Protein AF-A0A382JKI9-F1 (afdb_monomer)

pLDDT: mean 93.7, std 6.33, range [59.81, 98.38]

Organism: NCBI:txid408172

Radius of gyration: 18.18 Å; Cα contacts (8 Å, |Δi|>4): 258; chains: 1; bounding box: 52×35×54 Å

Sequence (139 aa):
DADTSLTYFYASEGMVTTVDKMITMPDSEINIDLSSTLLTELQKAASVLGVNDLIMTSDGTKINMQVTDKKNPTSNTFSRIVGEGNGSTFTMNFKIENLKVLDGNYSVAVSSKGISHFKNKDVDLEYFIALEPDSSYNA

InterPro domains:
  IPR015200 Sliding clamp, C-terminal [PF09116] (33-132)
  IPR046938 DNA clamp superfamily [SSF55979] (29-138)

Secondary structure (DSSP, 8-state):
-TT-----PPPPGGGS----SPPPP---SEEEEE-HHHHHHHHHHHHHHT--EEEEEEESSEEEEEEE-TT-TT---EEEEEEE--S-EEEEEEEGGG--PPSS-EEEEEETTTEEEEEESSSS-EEEEEPPTT-EEE-

Mean predicted aligned error: 5.07 Å

Nearest PDB structures (foldseek):
  1b8h-assembly1_B  TM=8.453E-01  e=1.068E-06  Escherichia phage RB69
  3u5z-assembly2_Q  TM=8.456E-01  e=2.489E-06  Tequatrovirus T4
  3p91-assembly1_A  TM=6.864E-01  e=3.310E-03  Entamoeba histolytica
  7o1f-assembly2_F  TM=6.246E-01  e=9.531E-03  Thermochaetoides thermophila DSM 1495
  6j8y-assembly1_A  TM=6.098E-01  e=4.418E-02  Homo sapiens

Foldseek 3Di:
DVPDDDDDDDDDPVVDDDDPDDDDDDDFPDKFKDALVNLVVQLVVCVVQVFWKWKWWDPQFFIKIKTWHPVDPPGDMDMDTGGTGNRKTWIWIATNVQVPDDRAMWTKTHHPVFWIWTQGPPDRDIDIGGTDPPIDIGD

Structure (mmCIF, N/CA/C/O backbone):
data_AF-A0A382JKI9-F1
#
_entry.id   AF-A0A382JKI9-F1
#
loop_
_atom_site.group_PDB
_atom_site.id
_atom_site.type_symbol
_atom_site.label_atom_id
_atom_site.label_alt_id
_atom_site.label_comp_id
_atom_site.label_asym_id
_atom_site.label_entity_id
_atom_site.label_seq_id
_atom_site.pdbx_PDB_ins_code
_atom_site.Cartn_x
_atom_site.Cartn_y
_atom_site.Cartn_z
_atom_site.occupancy
_atom_site.B_iso_or_equiv
_atom_site.auth_seq_id
_atom_site.auth_comp_id
_atom_site.auth_asym_id
_atom_site.auth_atom_id
_atom_site.pdbx_PDB_model_num
ATOM 1 N N . ASP A 1 1 ? 26.450 0.772 -31.038 1.00 59.81 1 ASP A N 1
ATOM 2 C CA . ASP A 1 1 ? 26.911 1.493 -32.242 1.00 59.81 1 ASP A CA 1
ATOM 3 C C . ASP A 1 1 ? 27.866 0.575 -33.006 1.00 59.81 1 ASP A C 1
ATOM 5 O O . ASP A 1 1 ? 28.032 -0.563 -32.582 1.00 59.81 1 ASP A O 1
ATOM 9 N N . ALA A 1 2 ? 28.411 1.012 -34.141 1.00 79.75 2 ALA A N 1
ATOM 10 C CA . ALA A 1 2 ? 29.248 0.174 -35.005 1.00 79.75 2 ALA A CA 1
ATOM 11 C C . ALA A 1 2 ? 30.594 -0.251 -34.374 1.00 79.75 2 ALA A C 1
ATOM 13 O O . ALA A 1 2 ? 31.196 -1.203 -34.860 1.00 79.75 2 ALA A O 1
ATOM 14 N N . ASP A 1 3 ? 31.009 0.390 -33.278 1.00 86.31 3 ASP A N 1
ATOM 15 C CA . ASP A 1 3 ? 32.276 0.171 -32.573 1.00 86.31 3 ASP A CA 1
ATOM 16 C C . ASP A 1 3 ? 32.082 -0.337 -31.128 1.00 86.31 3 ASP A C 1
ATOM 18 O O . ASP A 1 3 ? 33.039 -0.431 -30.359 1.00 86.31 3 ASP A O 1
ATOM 22 N N . THR A 1 4 ? 30.854 -0.712 -30.746 1.00 85.75 4 THR A N 1
ATOM 23 C CA . THR A 1 4 ? 30.536 -1.185 -29.390 1.00 85.75 4 THR A CA 1
ATOM 24 C C . THR A 1 4 ? 30.107 -2.647 -29.382 1.00 85.75 4 THR A C 1
ATOM 26 O O . THR A 1 4 ? 29.104 -3.023 -29.990 1.00 85.75 4 THR A O 1
ATOM 29 N N . SER A 1 5 ? 30.818 -3.463 -28.599 1.00 84.88 5 SER A N 1
ATOM 30 C CA . SER A 1 5 ? 30.442 -4.841 -28.267 1.00 84.88 5 SER A CA 1
ATOM 31 C C . SER A 1 5 ? 30.015 -4.965 -26.802 1.00 84.88 5 SER A C 1
ATOM 33 O O . SER A 1 5 ? 30.699 -4.453 -25.917 1.00 84.88 5 SER A O 1
ATOM 35 N N . LEU A 1 6 ? 28.933 -5.702 -26.542 1.00 87.94 6 LEU A N 1
ATOM 36 C CA . LEU A 1 6 ? 28.450 -6.051 -25.203 1.00 87.94 6 LEU A CA 1
ATOM 37 C C . LEU A 1 6 ? 28.511 -7.570 -25.021 1.00 87.94 6 LEU A C 1
ATOM 39 O O . LEU A 1 6 ? 27.951 -8.309 -25.829 1.00 87.94 6 LEU A O 1
ATOM 43 N N . THR A 1 7 ? 29.121 -8.027 -23.929 1.00 89.06 7 THR A N 1
ATOM 44 C CA . THR A 1 7 ? 29.051 -9.430 -23.504 1.00 89.06 7 THR A CA 1
ATOM 45 C C . THR A 1 7 ? 28.073 -9.544 -22.342 1.00 89.06 7 THR A C 1
ATOM 47 O O . THR A 1 7 ? 28.289 -8.939 -21.293 1.00 89.06 7 THR A O 1
ATOM 50 N N . TYR A 1 8 ? 27.004 -10.318 -22.524 1.00 88.19 8 TYR A N 1
ATOM 51 C CA . TYR A 1 8 ? 26.001 -10.591 -21.495 1.00 88.19 8 TYR A CA 1
ATOM 52 C C . TYR A 1 8 ? 26.089 -12.061 -21.078 1.00 88.19 8 TYR A C 1
ATOM 54 O O . TYR A 1 8 ? 25.920 -12.954 -21.908 1.00 88.19 8 TYR A O 1
ATOM 62 N N . PHE A 1 9 ? 26.392 -12.315 -19.805 1.00 88.94 9 PHE A N 1
ATOM 63 C CA . PHE A 1 9 ? 26.517 -13.667 -19.265 1.00 88.94 9 PHE A CA 1
ATOM 64 C C . PHE A 1 9 ? 25.207 -14.107 -18.615 1.00 88.94 9 PHE A C 1
ATOM 66 O O . PHE A 1 9 ? 24.605 -13.357 -17.849 1.00 88.94 9 PHE A O 1
ATOM 73 N N . TYR A 1 10 ? 24.795 -15.344 -18.883 1.00 86.75 10 TYR A N 1
ATOM 74 C CA . TYR A 1 10 ? 23.666 -15.957 -18.192 1.00 86.75 10 TYR A CA 1
ATOM 75 C C . TYR A 1 10 ? 24.052 -16.303 -16.750 1.00 86.75 10 TYR A C 1
ATOM 77 O O . TYR A 1 10 ? 25.113 -16.881 -16.505 1.00 86.75 10 TYR A O 1
ATOM 85 N N . ALA A 1 11 ? 23.178 -15.969 -15.802 1.00 86.69 11 ALA A N 1
ATOM 86 C CA . ALA A 1 11 ? 23.264 -16.490 -14.444 1.00 86.69 11 ALA A CA 1
ATOM 87 C C . ALA A 1 11 ? 22.854 -17.972 -14.435 1.00 86.69 11 ALA A C 1
ATOM 89 O O . ALA A 1 11 ? 21.980 -18.383 -15.198 1.00 86.69 11 ALA A O 1
ATOM 90 N N . SER A 1 12 ? 23.472 -18.780 -13.572 1.00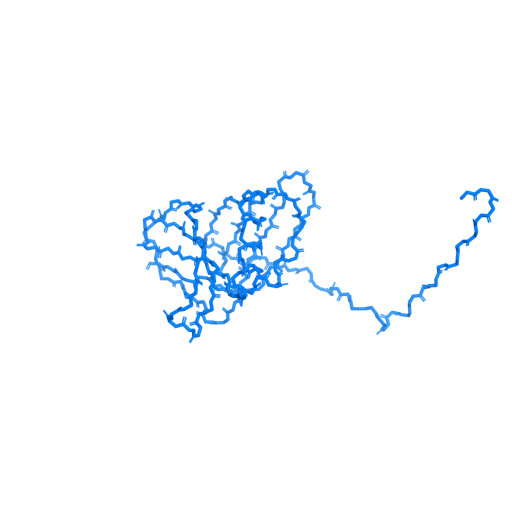 86.19 12 SER A N 1
ATOM 91 C CA . SER A 1 12 ? 23.001 -20.146 -13.334 1.00 86.19 12 SER A CA 1
ATOM 92 C C . SER A 1 12 ? 21.630 -20.125 -12.648 1.00 86.19 12 SER A C 1
ATOM 94 O O . SER A 1 12 ? 21.330 -19.205 -11.890 1.00 86.19 12 SER A O 1
ATOM 96 N N . GLU A 1 13 ? 20.802 -21.147 -12.885 1.00 79.44 13 GLU A N 1
ATOM 97 C CA . GLU A 1 13 ? 19.416 -21.199 -12.382 1.00 79.44 13 GLU A CA 1
ATOM 98 C C . GLU A 1 13 ? 19.321 -21.008 -10.858 1.00 79.44 13 GLU A C 1
ATOM 100 O O . GLU A 1 13 ? 18.441 -20.306 -10.378 1.00 79.44 13 GLU A O 1
ATOM 105 N N . GLY A 1 14 ? 20.283 -21.535 -10.092 1.00 81.31 14 GLY A N 1
ATOM 106 C CA . GLY A 1 14 ? 20.325 -21.377 -8.631 1.00 81.31 14 GLY A CA 1
ATOM 107 C C . GLY A 1 14 ? 20.697 -19.975 -8.127 1.00 81.31 14 GLY A C 1
ATOM 108 O O . GLY A 1 14 ? 20.645 -19.737 -6.924 1.00 81.31 14 GLY A O 1
ATOM 109 N N . MET A 1 15 ? 21.092 -19.056 -9.011 1.00 83.94 15 MET A N 1
ATOM 110 C CA . MET A 1 15 ? 21.436 -17.670 -8.665 1.00 83.94 15 MET A CA 1
ATOM 111 C C . MET A 1 15 ? 20.255 -16.706 -8.836 1.00 83.94 15 MET A C 1
ATOM 113 O O . MET A 1 15 ? 20.373 -15.536 -8.473 1.00 83.94 15 MET A O 1
ATOM 117 N N . VAL A 1 16 ? 19.133 -17.174 -9.395 1.00 80.12 16 VAL A N 1
ATOM 118 C CA . VAL A 1 16 ? 17.948 -16.357 -9.673 1.00 80.12 16 VAL A CA 1
ATOM 119 C C . VAL A 1 16 ? 16.752 -16.939 -8.933 1.00 80.12 16 VAL A C 1
ATOM 121 O O . VAL A 1 16 ? 16.348 -18.074 -9.167 1.00 80.12 16 VAL A O 1
ATOM 124 N N . THR A 1 17 ? 16.145 -16.146 -8.055 1.00 81.38 17 THR A N 1
ATOM 125 C CA . THR A 1 17 ? 14.871 -16.518 -7.436 1.00 81.38 17 THR A CA 1
ATOM 126 C C . THR A 1 17 ? 13.748 -16.327 -8.448 1.00 81.38 17 THR A C 1
ATOM 128 O O . THR A 1 17 ? 13.588 -15.237 -8.999 1.00 81.38 17 THR A O 1
ATOM 131 N N . THR A 1 18 ? 12.954 -17.369 -8.670 1.00 78.75 18 THR A N 1
ATOM 132 C CA . THR A 1 18 ? 11.767 -17.324 -9.530 1.00 78.75 18 THR A CA 1
ATOM 133 C C . THR A 1 18 ? 10.512 -17.616 -8.714 1.00 78.75 18 THR A C 1
ATOM 135 O O . THR A 1 18 ? 10.576 -18.123 -7.594 1.00 78.75 18 THR A O 1
ATOM 138 N N . VAL A 1 19 ? 9.358 -17.208 -9.238 1.00 78.06 19 VAL A N 1
ATOM 139 C CA . VAL A 1 19 ? 8.065 -17.459 -8.598 1.00 78.06 19 VAL A CA 1
ATOM 140 C C . VAL A 1 19 ? 7.529 -18.789 -9.118 1.00 78.06 19 VAL A C 1
ATOM 142 O O . VAL A 1 19 ? 7.122 -18.880 -10.271 1.00 78.06 19 VAL A O 1
ATOM 145 N N . ASP A 1 20 ? 7.497 -19.809 -8.260 1.00 75.19 20 ASP A N 1
ATOM 146 C CA . ASP A 1 20 ? 7.065 -21.160 -8.655 1.00 75.19 20 ASP A CA 1
ATOM 147 C C . ASP A 1 20 ? 5.539 -21.312 -8.761 1.00 75.19 20 ASP A C 1
ATOM 149 O O . ASP A 1 20 ? 5.033 -22.242 -9.391 1.00 75.19 20 ASP A O 1
ATOM 153 N N . LYS A 1 21 ? 4.778 -20.432 -8.098 1.00 80.81 21 LYS A N 1
ATOM 154 C CA . LYS A 1 21 ? 3.313 -20.503 -8.022 1.00 80.81 21 LYS A CA 1
ATOM 155 C C . LYS A 1 21 ? 2.696 -19.135 -8.243 1.00 80.81 21 LYS A C 1
ATOM 157 O O . LYS A 1 21 ? 3.015 -18.190 -7.524 1.00 80.81 21 LYS A O 1
ATOM 162 N N . MET A 1 22 ? 1.760 -19.057 -9.187 1.00 82.00 22 MET A N 1
ATOM 163 C CA . MET A 1 22 ? 0.928 -17.868 -9.329 1.00 82.00 22 MET A CA 1
ATOM 164 C C . MET A 1 22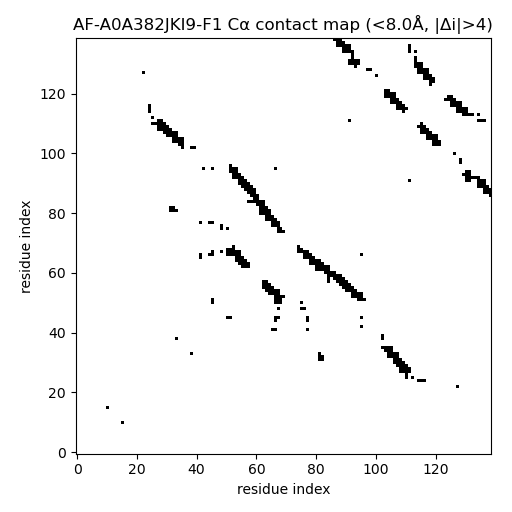 ? 0.096 -17.652 -8.065 1.00 82.00 22 MET A C 1
ATOM 166 O O . MET A 1 22 ? -0.505 -18.583 -7.521 1.00 82.00 22 MET A O 1
ATOM 170 N N . ILE A 1 23 ? 0.076 -16.406 -7.604 1.00 86.88 23 ILE A N 1
ATOM 171 C CA . ILE A 1 23 ? -0.715 -15.991 -6.453 1.00 86.88 23 ILE A CA 1
ATOM 172 C C . ILE A 1 23 ? -2.183 -15.978 -6.877 1.00 86.88 23 ILE A C 1
ATOM 174 O O . ILE A 1 23 ? -2.550 -15.353 -7.867 1.00 86.88 23 ILE A O 1
ATOM 178 N N . THR A 1 24 ? -3.026 -16.678 -6.123 1.00 87.56 24 THR A N 1
ATOM 179 C CA . THR A 1 24 ? -4.481 -16.577 -6.267 1.00 87.56 24 THR A CA 1
ATOM 180 C C . THR A 1 24 ? -4.990 -15.606 -5.216 1.00 87.56 24 THR A C 1
ATOM 182 O O . THR A 1 24 ? -4.794 -15.839 -4.022 1.00 87.56 24 THR A O 1
ATOM 185 N N . MET A 1 25 ? -5.612 -14.515 -5.657 1.00 90.94 25 MET A N 1
ATOM 186 C CA . MET A 1 25 ? -6.177 -13.523 -4.750 1.00 90.94 25 MET A CA 1
ATOM 187 C C . MET A 1 25 ? -7.381 -14.130 -4.004 1.00 90.94 25 MET A C 1
ATOM 189 O O . MET A 1 25 ? -8.281 -14.656 -4.662 1.00 90.94 25 MET A O 1
ATOM 193 N N . PRO A 1 26 ? -7.414 -14.092 -2.661 1.00 93.31 26 PRO A N 1
ATOM 194 C CA . PRO A 1 26 ? -8.609 -14.433 -1.896 1.00 93.31 26 PRO A CA 1
ATOM 195 C C . PRO A 1 26 ? -9.699 -13.363 -2.066 1.00 93.31 26 PRO A C 1
ATOM 197 O O . PRO A 1 26 ? -9.465 -12.299 -2.648 1.00 93.31 26 PRO A O 1
ATOM 200 N N . ASP A 1 27 ? -10.883 -13.623 -1.508 1.00 94.00 27 ASP A N 1
ATOM 201 C CA . ASP A 1 27 ? -11.952 -12.626 -1.454 1.00 94.00 27 ASP A CA 1
ATOM 202 C C . ASP A 1 27 ? -11.431 -11.317 -0.847 1.00 94.00 27 ASP A C 1
ATOM 204 O O . ASP A 1 27 ? -10.699 -11.308 0.149 1.00 94.00 27 ASP A O 1
ATOM 208 N N . SER A 1 28 ? -11.767 -10.214 -1.509 1.00 95.25 28 SER A N 1
ATOM 209 C CA . SER A 1 28 ? -11.297 -8.876 -1.161 1.00 95.25 28 SER A CA 1
ATOM 210 C C . SER A 1 28 ? -12.466 -8.032 -0.681 1.00 95.25 28 SER A C 1
ATOM 212 O O . SER A 1 28 ? -13.488 -7.931 -1.359 1.00 95.25 28 SER A O 1
ATOM 214 N N . GLU A 1 29 ? -12.309 -7.411 0.481 1.00 94.94 29 GLU A N 1
ATOM 215 C CA . GLU A 1 29 ? -13.355 -6.619 1.124 1.00 94.94 29 GLU A CA 1
ATOM 216 C C . GLU A 1 29 ? -13.259 -5.127 0.784 1.00 94.94 29 GLU A C 1
ATOM 218 O O . GLU A 1 29 ? -14.225 -4.383 0.959 1.00 94.94 29 GLU A O 1
ATOM 223 N N . ILE A 1 30 ? -12.101 -4.679 0.293 1.00 96.06 30 ILE A N 1
ATOM 224 C CA . ILE A 1 30 ? -11.830 -3.278 -0.033 1.00 96.06 30 ILE A CA 1
ATOM 225 C C . ILE A 1 30 ? -11.421 -3.194 -1.499 1.00 96.06 30 ILE A C 1
ATOM 227 O O . ILE A 1 30 ? -10.501 -3.888 -1.925 1.00 96.06 30 ILE A O 1
ATOM 231 N N . ASN A 1 31 ? -12.086 -2.321 -2.255 1.00 96.75 31 ASN A N 1
ATOM 232 C CA . ASN A 1 31 ? -11.772 -2.046 -3.653 1.00 96.75 31 ASN A CA 1
ATOM 233 C C . ASN A 1 31 ? -11.739 -0.533 -3.863 1.00 96.75 31 ASN A C 1
ATOM 235 O O . ASN A 1 31 ? -12.753 0.137 -3.662 1.00 96.75 31 ASN A O 1
ATOM 239 N N . ILE A 1 32 ? -10.579 0.002 -4.237 1.00 97.06 32 ILE A N 1
ATOM 240 C CA . ILE A 1 32 ? -10.371 1.437 -4.455 1.00 97.06 32 ILE A CA 1
ATOM 241 C C . ILE A 1 32 ? -9.522 1.678 -5.698 1.00 97.06 32 ILE A C 1
ATOM 243 O O . ILE A 1 32 ? -8.795 0.798 -6.155 1.00 97.06 32 ILE A O 1
ATOM 247 N N . ASP A 1 33 ? -9.568 2.902 -6.208 1.00 97.81 33 ASP A N 1
ATOM 248 C CA . ASP A 1 33 ? -8.701 3.343 -7.290 1.00 97.81 33 ASP A CA 1
ATOM 249 C C . ASP A 1 33 ? -7.651 4.320 -6.767 1.00 97.81 33 ASP A C 1
ATOM 251 O O . ASP A 1 33 ? -7.978 5.333 -6.148 1.00 97.81 33 ASP A O 1
ATOM 255 N N . LEU A 1 34 ? -6.381 4.035 -7.048 1.00 97.38 34 LEU A N 1
ATOM 256 C CA . LEU A 1 34 ? -5.258 4.889 -6.679 1.00 97.38 34 LEU A CA 1
ATOM 257 C C . LEU A 1 34 ? -4.662 5.534 -7.927 1.00 97.38 34 LEU A C 1
ATOM 259 O O . LEU A 1 34 ? -4.366 4.860 -8.915 1.00 97.38 34 LEU A O 1
ATOM 263 N N . SER A 1 35 ? -4.473 6.851 -7.878 1.00 96.75 35 SER A N 1
ATOM 264 C CA . SER A 1 35 ? -3.824 7.584 -8.962 1.00 96.75 35 SER A CA 1
ATOM 265 C C . SER A 1 35 ? -2.306 7.558 -8.825 1.00 96.75 35 SER A C 1
ATOM 267 O O . SER A 1 35 ? -1.770 7.525 -7.713 1.00 96.75 35 SER A O 1
ATOM 269 N N . SER A 1 36 ? -1.610 7.675 -9.957 1.00 95.50 36 SER A N 1
ATOM 270 C CA . SER A 1 36 ? -0.148 7.800 -9.962 1.00 95.50 36 SER A CA 1
ATOM 271 C C . SER A 1 36 ? 0.312 8.968 -9.092 1.00 95.50 36 SER A C 1
ATOM 273 O O . SER A 1 36 ? 1.242 8.826 -8.307 1.00 95.50 36 SER A O 1
ATOM 275 N N . THR A 1 37 ? -0.371 10.114 -9.180 1.00 96.31 37 THR A N 1
ATOM 276 C CA . THR A 1 37 ? -0.044 11.310 -8.393 1.00 96.31 37 THR A CA 1
ATOM 277 C C . THR A 1 37 ? -0.098 11.035 -6.894 1.00 96.31 37 THR A C 1
ATOM 279 O O . THR A 1 37 ? 0.832 11.401 -6.182 1.00 96.31 37 THR A O 1
ATOM 282 N N . LEU A 1 38 ? -1.148 10.361 -6.418 1.00 96.06 38 LEU A N 1
ATOM 283 C CA . LEU A 1 38 ? -1.297 10.023 -5.005 1.00 96.06 38 LEU A CA 1
ATOM 284 C C . LEU A 1 38 ? -0.184 9.079 -4.527 1.00 96.06 38 LEU A C 1
ATOM 286 O O . LEU A 1 38 ? 0.399 9.311 -3.470 1.00 96.06 38 LEU A O 1
ATOM 290 N N . LEU A 1 39 ? 0.128 8.035 -5.300 1.00 95.75 39 LEU A N 1
ATOM 291 C CA . LEU A 1 39 ? 1.192 7.083 -4.958 1.00 95.75 39 LEU A CA 1
ATOM 292 C C . LEU A 1 39 ? 2.556 7.782 -4.874 1.00 95.75 39 LEU A C 1
ATOM 294 O O . LEU A 1 39 ? 3.286 7.602 -3.897 1.00 95.75 39 LEU A O 1
ATOM 298 N N . THR A 1 40 ? 2.858 8.655 -5.839 1.00 95.38 40 THR A N 1
ATOM 299 C CA . THR A 1 40 ? 4.073 9.476 -5.830 1.00 95.38 40 THR A CA 1
ATOM 300 C C . THR A 1 40 ? 4.106 10.442 -4.640 1.00 95.38 40 THR A C 1
ATOM 302 O O . THR A 1 40 ? 5.158 10.621 -4.027 1.00 95.38 40 THR A O 1
ATOM 305 N N . GLU A 1 41 ? 2.984 11.082 -4.295 1.00 96.38 41 GLU A N 1
ATOM 306 C CA . GLU A 1 41 ? 2.881 11.959 -3.120 1.00 96.38 41 GLU A CA 1
ATOM 307 C C . GLU A 1 41 ? 3.168 11.194 -1.822 1.00 96.38 41 GLU A C 1
ATOM 309 O O . GLU A 1 41 ? 3.960 11.668 -1.010 1.00 96.38 41 GLU A O 1
ATOM 314 N N . LEU A 1 42 ? 2.594 9.998 -1.651 1.00 96.62 42 LEU A N 1
ATOM 315 C CA . LEU A 1 42 ? 2.817 9.144 -0.479 1.00 96.62 42 LEU A CA 1
ATOM 316 C C . LEU A 1 42 ? 4.286 8.717 -0.359 1.00 96.62 42 LEU A C 1
ATOM 318 O O . LEU A 1 42 ? 4.875 8.860 0.711 1.00 96.62 42 LEU A O 1
ATOM 322 N N . GLN A 1 43 ? 4.904 8.252 -1.451 1.00 95.31 43 GLN A N 1
ATOM 323 C CA . GLN A 1 43 ? 6.321 7.866 -1.469 1.00 95.31 43 GLN A CA 1
ATOM 324 C C . GLN A 1 43 ? 7.244 9.053 -1.151 1.00 95.31 43 GLN A C 1
ATOM 326 O O . GLN A 1 43 ? 8.166 8.931 -0.340 1.00 95.31 43 GLN A O 1
ATOM 331 N N . LYS A 1 44 ? 6.981 10.226 -1.743 1.00 96.19 44 LYS A N 1
ATOM 332 C CA . LYS A 1 44 ? 7.741 11.453 -1.461 1.00 96.19 44 LYS A CA 1
ATOM 333 C C . LYS A 1 44 ? 7.572 11.892 -0.012 1.00 96.19 44 LYS A C 1
ATOM 335 O O . LYS A 1 44 ? 8.567 12.193 0.642 1.00 96.19 44 LYS A O 1
ATOM 340 N N . ALA A 1 45 ? 6.343 11.910 0.499 1.00 97.56 45 ALA A N 1
ATOM 341 C CA . ALA A 1 45 ? 6.064 12.288 1.878 1.00 97.56 45 ALA A CA 1
ATOM 342 C C . ALA A 1 45 ? 6.756 11.343 2.866 1.00 97.56 45 ALA A C 1
ATOM 344 O O . ALA A 1 45 ? 7.413 11.818 3.787 1.00 97.56 45 ALA A O 1
ATOM 345 N N . ALA A 1 46 ? 6.697 10.028 2.636 1.00 97.06 46 ALA A N 1
ATOM 346 C CA . ALA A 1 46 ? 7.402 9.047 3.457 1.00 97.06 46 ALA A CA 1
ATOM 347 C C . ALA A 1 46 ? 8.914 9.323 3.503 1.00 97.06 46 ALA A C 1
ATOM 349 O O . ALA A 1 46 ? 9.501 9.391 4.583 1.00 97.06 46 ALA A O 1
ATOM 350 N N . SER A 1 47 ? 9.526 9.581 2.341 1.00 96.50 47 SER A N 1
ATOM 351 C CA . SER A 1 47 ? 10.952 9.912 2.248 1.00 96.50 47 SER A CA 1
ATOM 352 C C . SER A 1 47 ? 11.312 11.222 2.951 1.00 96.50 47 SER A C 1
ATOM 354 O O . SER A 1 47 ? 12.352 11.284 3.600 1.00 96.50 47 SER A O 1
ATOM 356 N N . VAL A 1 48 ? 10.493 12.269 2.815 1.00 97.94 48 VAL A N 1
ATOM 357 C CA . VAL A 1 48 ? 10.748 13.586 3.426 1.00 97.94 48 VAL A CA 1
ATOM 358 C C . VAL A 1 48 ? 10.575 13.536 4.942 1.00 97.94 48 VAL A C 1
ATOM 360 O O . VAL A 1 48 ? 11.355 14.142 5.672 1.00 97.94 48 VAL A O 1
ATOM 363 N N . LEU A 1 49 ? 9.561 12.814 5.419 1.00 97.38 49 LEU A N 1
ATOM 364 C CA . LEU A 1 49 ? 9.264 12.680 6.843 1.00 97.38 49 LEU A CA 1
ATOM 365 C C . LEU A 1 49 ? 10.152 11.641 7.542 1.00 97.38 49 LEU 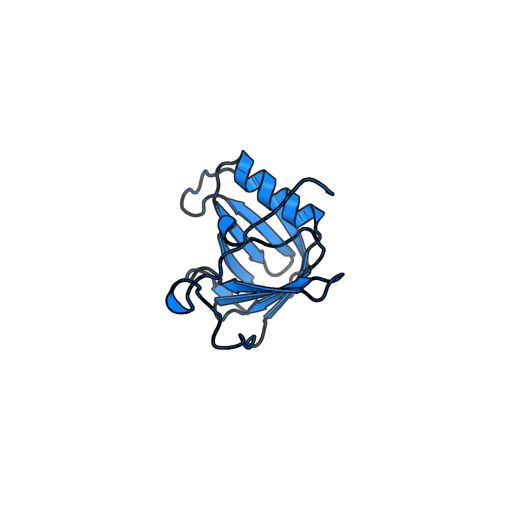A C 1
ATOM 367 O O . LEU A 1 49 ? 10.186 11.616 8.770 1.00 97.38 49 LEU A O 1
ATOM 371 N N . GLY A 1 50 ? 10.864 10.800 6.784 1.00 96.31 50 GLY A N 1
ATOM 372 C CA . GLY A 1 50 ? 11.697 9.727 7.327 1.00 96.31 50 GLY A CA 1
ATOM 373 C C . GLY A 1 50 ? 10.878 8.607 7.970 1.00 96.31 50 GLY A C 1
ATOM 374 O O . GLY A 1 50 ? 11.309 8.029 8.965 1.00 96.31 50 GLY A O 1
ATOM 375 N N . VAL A 1 51 ? 9.691 8.325 7.429 1.00 97.50 51 VAL A N 1
ATOM 376 C CA . VAL A 1 51 ? 8.742 7.337 7.962 1.00 97.50 51 VAL A CA 1
ATOM 377 C C . VAL A 1 51 ? 8.520 6.190 6.978 1.00 97.50 51 VAL A C 1
ATOM 379 O O . VAL A 1 51 ? 8.733 6.349 5.777 1.00 97.50 51 VAL A O 1
ATOM 382 N N . ASN A 1 52 ? 8.109 5.021 7.474 1.00 96.06 52 ASN A N 1
ATOM 383 C CA . ASN A 1 52 ? 8.117 3.779 6.692 1.00 96.06 52 ASN A CA 1
ATOM 384 C C . ASN A 1 52 ? 6.797 2.992 6.681 1.00 96.06 52 ASN A C 1
ATOM 386 O O . ASN A 1 52 ? 6.657 2.074 5.865 1.00 96.06 52 ASN A O 1
ATOM 390 N N . ASP A 1 53 ? 5.836 3.316 7.543 1.00 97.94 53 ASP A N 1
ATOM 391 C CA . ASP A 1 53 ? 4.543 2.644 7.545 1.00 97.94 53 ASP A CA 1
ATOM 392 C C . ASP A 1 53 ? 3.577 3.390 6.624 1.00 97.94 53 ASP A C 1
ATOM 394 O O . ASP A 1 53 ? 3.401 4.604 6.734 1.00 97.94 53 ASP A O 1
ATOM 398 N N . LEU A 1 54 ? 2.949 2.648 5.713 1.00 98.00 54 LEU A N 1
ATOM 399 C CA . LEU A 1 54 ? 1.821 3.108 4.913 1.00 98.00 54 LEU A CA 1
ATOM 400 C C . LEU A 1 54 ? 0.571 2.413 5.444 1.00 98.00 54 LEU A C 1
ATOM 402 O O . LEU A 1 54 ? 0.503 1.189 5.473 1.00 98.00 54 LEU A O 1
ATOM 406 N N . ILE A 1 55 ? -0.414 3.185 5.872 1.00 97.94 55 ILE A N 1
ATOM 407 C CA . ILE A 1 55 ? -1.595 2.686 6.565 1.00 97.94 55 ILE A CA 1
ATOM 408 C C . ILE A 1 55 ? -2.825 3.102 5.774 1.00 97.94 55 ILE A C 1
ATOM 410 O O . ILE A 1 55 ? -3.026 4.289 5.520 1.00 97.94 55 ILE A O 1
ATOM 414 N N . MET A 1 56 ? -3.655 2.132 5.402 1.00 98.06 56 MET A N 1
ATOM 415 C CA . MET A 1 56 ? -4.984 2.381 4.859 1.00 98.06 56 MET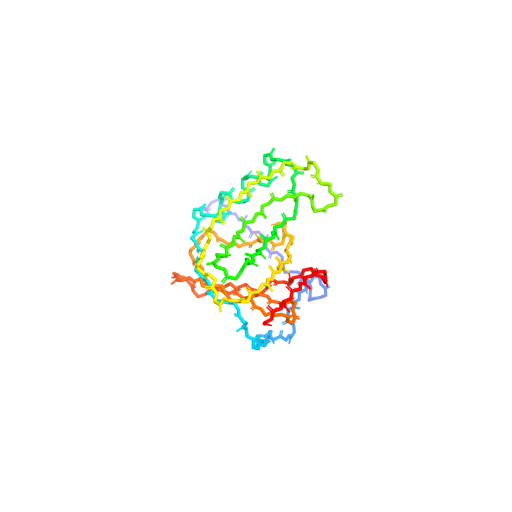 A CA 1
ATOM 416 C C . MET A 1 56 ? -6.021 2.164 5.959 1.00 98.06 56 MET A C 1
ATOM 418 O O . MET A 1 56 ? -6.130 1.063 6.494 1.00 98.06 56 MET A O 1
ATOM 422 N N . THR A 1 57 ? -6.783 3.196 6.302 1.0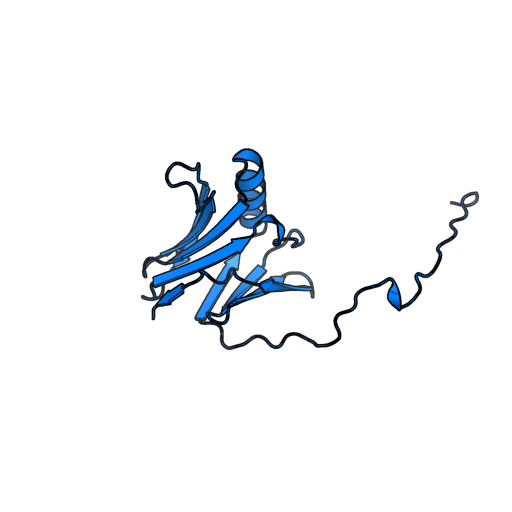0 97.94 57 THR A N 1
ATOM 423 C CA . THR A 1 57 ? -7.793 3.130 7.365 1.00 97.94 57 THR A CA 1
ATOM 424 C C . THR A 1 57 ? -9.179 3.469 6.852 1.00 97.94 57 THR A C 1
ATOM 426 O O . THR A 1 57 ? -9.319 4.232 5.899 1.00 97.94 57 THR A O 1
ATOM 429 N N . SER A 1 58 ? -10.203 2.935 7.512 1.00 98.06 58 SER A N 1
ATOM 430 C CA . SER A 1 58 ? -11.592 3.370 7.354 1.00 98.06 58 SER A CA 1
ATOM 431 C C . SER A 1 58 ? -12.236 3.598 8.711 1.00 98.06 58 SER A C 1
ATOM 433 O O . SER A 1 58 ? -12.127 2.752 9.600 1.00 98.06 58 SER A O 1
ATOM 435 N N . ASP A 1 59 ? -12.945 4.717 8.842 1.00 96.62 59 ASP A N 1
ATOM 436 C CA . ASP A 1 59 ? -13.818 5.021 9.984 1.00 96.62 59 ASP A CA 1
ATOM 437 C C . ASP A 1 59 ? -15.282 4.594 9.750 1.00 96.62 59 ASP A C 1
ATOM 439 O O . ASP A 1 59 ? -16.168 4.935 10.530 1.00 96.62 59 ASP A O 1
ATOM 443 N N . GLY A 1 60 ? -15.539 3.855 8.667 1.00 95.81 60 GLY A N 1
ATOM 444 C CA . GLY A 1 60 ? -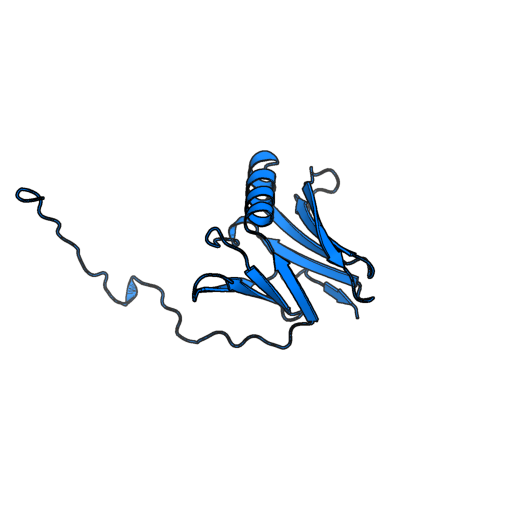16.871 3.466 8.205 1.00 95.81 60 GLY A CA 1
ATOM 445 C C . GLY A 1 60 ? -17.469 4.441 7.192 1.00 95.81 60 GLY A C 1
ATOM 446 O O . GLY A 1 60 ? -18.322 4.043 6.402 1.00 95.81 60 GLY A O 1
ATOM 447 N N . THR A 1 61 ? -16.992 5.687 7.145 1.00 96.38 61 THR A N 1
ATOM 448 C CA . THR A 1 61 ? -17.488 6.724 6.227 1.00 96.38 61 THR A CA 1
ATOM 449 C C . THR A 1 61 ? -16.488 7.101 5.151 1.00 96.38 61 THR A C 1
ATOM 451 O O . THR A 1 61 ? -16.892 7.386 4.030 1.00 96.38 61 THR A O 1
ATOM 454 N N . LYS A 1 62 ? -15.188 7.082 5.453 1.00 97.75 62 LYS A N 1
ATOM 455 C CA . LYS A 1 62 ? -14.125 7.438 4.511 1.00 97.75 62 LYS A CA 1
ATOM 456 C C . LYS A 1 62 ? -12.952 6.494 4.637 1.00 97.75 62 LYS A C 1
ATOM 458 O O . LYS A 1 62 ? -12.586 6.099 5.740 1.00 97.75 62 LYS A O 1
ATOM 463 N N . ILE A 1 63 ? -12.319 6.224 3.503 1.00 98.19 63 ILE A N 1
ATOM 464 C CA . ILE A 1 63 ? -11.066 5.483 3.428 1.00 98.19 63 ILE A CA 1
ATOM 465 C C . ILE A 1 63 ? -9.926 6.488 3.274 1.00 98.19 63 ILE A C 1
ATOM 467 O O . ILE A 1 63 ? -9.947 7.337 2.380 1.00 98.19 63 ILE A O 1
ATOM 471 N N . ASN A 1 64 ? -8.917 6.384 4.132 1.00 98.00 64 ASN A N 1
ATOM 472 C CA . ASN A 1 64 ? -7.717 7.212 4.115 1.00 98.00 64 ASN A CA 1
ATOM 473 C C . ASN A 1 64 ? -6.476 6.363 3.853 1.00 98.00 64 ASN A C 1
ATOM 475 O O . ASN A 1 64 ? -6.403 5.222 4.295 1.00 98.00 64 ASN A O 1
ATOM 479 N N . MET A 1 65 ? -5.475 6.951 3.201 1.00 97.75 65 MET A N 1
ATOM 480 C CA . MET A 1 65 ? -4.106 6.444 3.197 1.00 97.75 65 MET A CA 1
ATOM 481 C C . MET A 1 65 ? -3.180 7.448 3.870 1.00 97.75 65 MET A C 1
ATOM 483 O O . MET A 1 65 ? -3.176 8.627 3.515 1.00 97.75 65 MET A O 1
ATOM 487 N N . GLN A 1 66 ? -2.387 6.966 4.821 1.00 98.00 66 GLN A N 1
ATOM 488 C CA . GLN A 1 66 ? -1.471 7.760 5.627 1.00 98.00 66 GLN A CA 1
ATOM 489 C C . GLN A 1 66 ? -0.076 7.140 5.636 1.00 98.00 66 GLN A C 1
ATOM 491 O O . GLN A 1 66 ? 0.056 5.927 5.753 1.00 98.00 66 GLN A O 1
ATOM 496 N N . VAL A 1 67 ? 0.961 7.975 5.582 1.00 98.31 67 VAL A N 1
ATOM 497 C CA . VAL A 1 67 ? 2.339 7.568 5.897 1.00 98.31 67 VAL A CA 1
ATOM 498 C C . VAL A 1 67 ? 2.746 8.088 7.273 1.00 98.31 67 VAL A C 1
ATOM 500 O O . VAL A 1 67 ? 2.484 9.252 7.590 1.00 98.31 67 VAL A O 1
ATOM 503 N N . THR A 1 68 ? 3.342 7.227 8.101 1.00 98.25 68 THR A N 1
ATOM 504 C CA . THR A 1 68 ? 3.766 7.542 9.478 1.00 98.25 68 THR A CA 1
ATOM 505 C C . THR A 1 68 ? 4.752 6.501 10.037 1.00 98.25 68 THR A C 1
ATOM 507 O O . THR A 1 68 ? 5.128 5.560 9.343 1.00 98.25 68 THR A O 1
ATOM 510 N N . ASP A 1 69 ? 5.201 6.690 11.280 1.00 97.06 69 ASP A N 1
ATOM 511 C CA . ASP A 1 69 ? 5.841 5.649 12.093 1.00 97.06 69 ASP A CA 1
ATOM 512 C C . ASP A 1 69 ? 4.830 5.212 13.153 1.00 97.06 69 ASP A C 1
ATOM 514 O O . ASP A 1 69 ? 4.594 5.926 14.131 1.00 97.06 69 ASP A O 1
ATOM 518 N N . LYS A 1 70 ? 4.224 4.036 12.963 1.00 94.38 70 LYS A N 1
ATOM 519 C CA . LYS A 1 70 ? 3.132 3.561 13.827 1.00 94.38 70 LYS A CA 1
ATOM 520 C C . LYS A 1 70 ? 3.589 3.218 15.246 1.00 94.38 70 LYS A C 1
ATOM 522 O O . LYS A 1 70 ? 2.756 3.044 16.131 1.00 94.38 70 LYS A O 1
ATOM 527 N N . LYS A 1 71 ? 4.903 3.107 15.481 1.00 94.25 71 LYS A N 1
ATOM 528 C CA . LYS A 1 71 ? 5.475 2.868 16.814 1.00 94.25 71 LYS A CA 1
ATOM 529 C C . LYS A 1 71 ? 5.670 4.162 17.599 1.00 94.25 71 LYS A C 1
ATOM 531 O O . LYS A 1 71 ? 5.857 4.099 18.814 1.00 94.25 71 LYS A O 1
ATOM 536 N N . ASN A 1 72 ? 5.622 5.317 16.934 1.00 94.69 72 ASN A N 1
ATOM 537 C CA . ASN A 1 72 ? 5.806 6.619 17.554 1.00 94.69 72 ASN A CA 1
ATOM 538 C C . ASN A 1 72 ? 4.509 7.454 17.484 1.00 94.69 72 ASN A C 1
ATOM 540 O O . ASN A 1 72 ? 4.194 8.018 16.437 1.00 94.69 72 ASN A O 1
ATOM 544 N N . PRO A 1 73 ? 3.787 7.638 18.604 1.00 91.88 73 PRO A N 1
ATOM 545 C CA . PRO A 1 73 ? 2.519 8.374 18.622 1.00 91.88 73 PRO A CA 1
ATOM 546 C C . PRO A 1 73 ? 2.659 9.875 18.320 1.00 91.88 73 PRO A C 1
ATOM 548 O O . PRO A 1 73 ? 1.661 10.548 18.086 1.00 91.88 73 PRO A O 1
ATOM 551 N N . THR A 1 74 ? 3.882 10.410 18.338 1.00 95.19 74 THR A N 1
ATOM 552 C CA . THR A 1 74 ? 4.191 11.809 17.991 1.00 95.19 74 THR A CA 1
ATOM 553 C C . THR A 1 74 ? 4.843 11.945 16.613 1.00 95.19 74 THR A C 1
ATOM 555 O O . THR A 1 74 ? 5.377 13.003 16.286 1.00 95.19 74 THR A O 1
ATOM 558 N N . SER A 1 75 ? 4.834 10.872 15.814 1.00 96.56 75 SER A N 1
ATOM 559 C CA . SER A 1 75 ? 5.405 10.871 14.471 1.00 96.56 75 SER A CA 1
ATOM 560 C C . SER A 1 75 ? 4.696 11.862 13.552 1.00 96.56 75 SER A C 1
ATOM 562 O O . SER A 1 75 ? 3.486 12.085 13.641 1.00 96.56 75 SER A O 1
ATOM 564 N N . ASN A 1 76 ? 5.459 12.433 12.623 1.00 96.81 76 ASN A N 1
ATOM 565 C CA . ASN A 1 76 ? 4.883 13.227 11.552 1.00 96.81 76 ASN A CA 1
ATOM 566 C C . ASN A 1 76 ? 4.04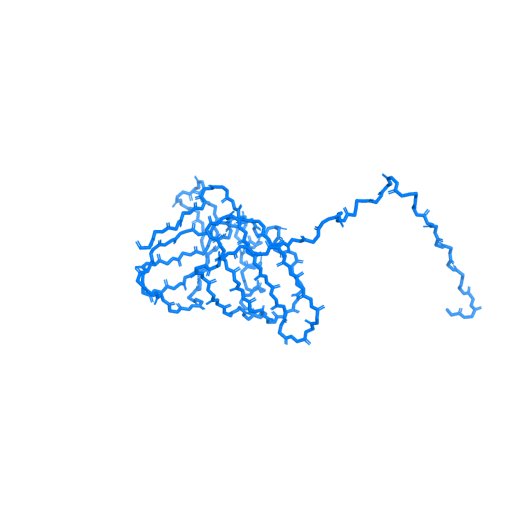0 12.337 10.633 1.00 96.81 76 ASN A C 1
ATOM 568 O O . ASN A 1 76 ? 4.307 11.146 10.456 1.00 96.81 76 ASN A O 1
ATOM 572 N N . THR A 1 77 ? 3.020 12.935 10.022 1.00 97.62 77 THR A N 1
ATOM 573 C CA . THR A 1 77 ? 2.108 12.216 9.134 1.00 97.62 77 THR A CA 1
ATOM 574 C C . THR A 1 77 ? 1.827 13.010 7.869 1.00 97.62 77 THR A C 1
ATOM 576 O O . THR A 1 77 ? 1.816 14.241 7.870 1.00 97.62 77 THR A O 1
ATOM 579 N N . PHE A 1 78 ? 1.548 12.289 6.790 1.00 98.06 78 PHE A N 1
ATOM 580 C CA . PHE A 1 78 ? 0.870 12.816 5.610 1.00 98.06 78 PHE A CA 1
ATOM 581 C C . PHE A 1 78 ? -0.287 11.876 5.286 1.00 98.06 78 PHE A C 1
ATOM 583 O O . PHE A 1 78 ? -0.096 10.662 5.308 1.00 98.06 78 PHE A O 1
ATOM 590 N N . SER A 1 79 ? -1.480 12.417 5.029 1.00 97.19 79 SER A N 1
ATOM 591 C CA . SER A 1 79 ? -2.702 11.629 4.843 1.00 97.19 79 SER A CA 1
ATOM 592 C C . SER A 1 79 ? -3.576 12.186 3.723 1.00 97.19 79 SER A C 1
ATOM 594 O O . SER A 1 79 ? -3.653 13.401 3.526 1.00 97.19 79 SER A O 1
ATOM 596 N N . ARG A 1 80 ? -4.247 11.291 2.995 1.00 97.31 80 ARG A N 1
ATOM 597 C CA . ARG A 1 80 ? -5.184 11.603 1.911 1.00 97.31 80 ARG A CA 1
ATOM 598 C C . ARG A 1 80 ? -6.410 10.702 2.006 1.00 97.31 80 ARG A C 1
ATOM 600 O O . ARG A 1 80 ? -6.273 9.496 2.183 1.00 97.31 80 ARG A O 1
ATOM 607 N N . ILE A 1 81 ? -7.592 11.284 1.804 1.00 97.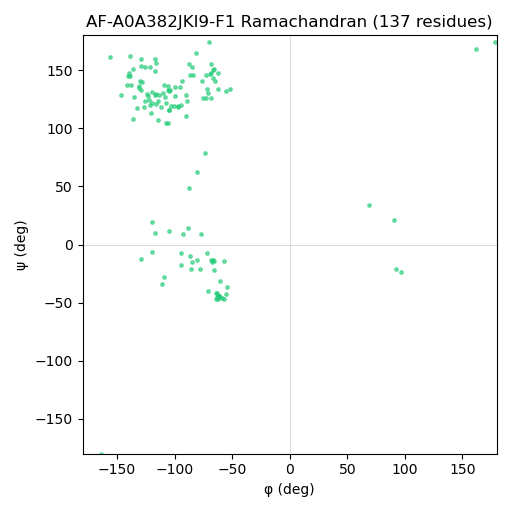31 81 ILE A N 1
ATOM 608 C CA . ILE A 1 81 ? -8.819 10.518 1.553 1.00 97.31 81 ILE A CA 1
ATOM 609 C C . ILE A 1 81 ? -8.707 9.907 0.153 1.00 97.31 81 ILE A C 1
ATOM 611 O O . ILE A 1 81 ? -8.388 10.619 -0.804 1.00 97.31 81 ILE A O 1
ATOM 615 N N . VAL A 1 82 ? -8.960 8.605 0.047 1.00 96.69 82 VAL A N 1
ATOM 616 C CA . VAL A 1 82 ? -8.822 7.817 -1.191 1.00 96.69 82 VAL A CA 1
ATOM 617 C C . VAL A 1 82 ? -10.127 7.165 -1.644 1.00 96.69 82 VAL A C 1
ATOM 619 O O . VAL A 1 82 ? -10.182 6.598 -2.730 1.00 96.69 82 VAL A O 1
ATOM 622 N N . GLY A 1 83 ? -11.184 7.252 -0.839 1.00 95.19 83 GLY A N 1
ATOM 623 C CA . GLY A 1 83 ? -12.495 6.722 -1.189 1.00 95.19 83 GLY A CA 1
ATOM 624 C C . GLY A 1 83 ? -13.518 6.915 -0.079 1.00 95.19 83 GLY A C 1
ATOM 625 O O . GLY A 1 83 ? -13.191 7.353 1.026 1.00 95.19 83 GLY A O 1
ATOM 626 N N . GLU A 1 84 ? -14.758 6.562 -0.389 1.00 95.81 84 GLU A N 1
ATOM 627 C CA . GLU A 1 84 ? -15.845 6.488 0.584 1.00 95.81 84 GLU A CA 1
ATOM 628 C C . GLU A 1 84 ? -15.809 5.133 1.306 1.00 95.81 84 GLU A C 1
ATOM 630 O O . GLU A 1 84 ? -15.430 4.109 0.734 1.00 95.81 84 GLU A O 1
ATOM 635 N N . GLY A 1 85 ? -16.191 5.136 2.578 1.00 91.94 85 GLY A N 1
ATOM 636 C CA . GLY A 1 85 ? -16.388 3.937 3.382 1.00 91.94 85 GLY A CA 1
ATOM 637 C C . GLY A 1 85 ? -17.754 3.301 3.120 1.00 91.94 85 GLY A C 1
ATOM 638 O O . GLY A 1 85 ? -18.659 3.912 2.554 1.00 91.94 85 GLY A O 1
ATOM 639 N N . ASN A 1 86 ? -17.908 2.052 3.548 1.00 91.94 86 ASN A N 1
ATOM 640 C CA . ASN A 1 86 ? -19.124 1.255 3.364 1.00 91.94 86 ASN A CA 1
ATOM 641 C C . ASN A 1 86 ? -19.755 0.804 4.696 1.00 91.94 86 ASN A C 1
ATOM 643 O O . ASN A 1 86 ? -20.524 -0.153 4.718 1.00 91.94 86 ASN A O 1
ATOM 647 N N . GLY A 1 87 ? -19.414 1.469 5.801 1.00 94.38 87 GLY A N 1
ATOM 648 C CA . GLY A 1 87 ? -19.791 1.086 7.164 1.00 94.38 87 GLY A CA 1
ATOM 649 C C . GLY A 1 87 ? -18.722 0.280 7.907 1.00 94.38 87 GLY A C 1
ATOM 650 O O . GLY A 1 87 ? -18.668 0.361 9.132 1.00 94.38 87 GLY A O 1
ATOM 651 N N . SER A 1 88 ? -17.822 -0.409 7.199 1.00 95.56 88 SER A N 1
ATOM 652 C CA . SER A 1 88 ? -16.756 -1.197 7.825 1.00 95.56 88 SER A CA 1
ATOM 653 C C . SER A 1 88 ? -15.624 -0.319 8.363 1.00 95.56 88 SER A C 1
ATOM 655 O O . SER A 1 88 ? -15.171 0.624 7.700 1.00 95.56 88 SER A O 1
ATOM 657 N N . THR A 1 89 ? -15.100 -0.682 9.534 1.00 97.75 89 THR A N 1
ATOM 658 C CA . THR A 1 89 ? -13.913 -0.049 10.129 1.00 97.75 89 THR A CA 1
ATOM 659 C C . THR A 1 89 ? -12.712 -0.968 9.988 1.00 97.75 89 THR A C 1
ATOM 661 O O . THR A 1 89 ? -12.789 -2.165 10.259 1.00 97.75 89 THR A O 1
ATOM 664 N N . PHE A 1 90 ? -11.583 -0.436 9.534 1.00 97.75 90 PHE A N 1
ATOM 665 C CA . PHE A 1 90 ? -10.400 -1.261 9.311 1.00 97.75 90 PHE A CA 1
ATOM 666 C C . PHE A 1 90 ? -9.107 -0.455 9.359 1.00 97.75 90 PHE A C 1
ATOM 668 O O . PHE A 1 90 ? -9.105 0.760 9.162 1.00 97.75 90 PHE A O 1
ATOM 675 N N . THR A 1 91 ? -8.011 -1.185 9.544 1.00 98.00 91 THR A N 1
ATOM 676 C CA . THR A 1 91 ? -6.630 -0.719 9.438 1.00 98.00 91 THR A CA 1
ATOM 677 C C . THR A 1 91 ? -5.831 -1.766 8.667 1.00 98.00 91 THR A C 1
ATOM 679 O O . THR A 1 91 ? -5.561 -2.844 9.189 1.00 98.00 91 THR A O 1
ATOM 682 N N . MET A 1 92 ? -5.455 -1.466 7.426 1.00 98.19 92 MET A N 1
ATOM 683 C CA . MET A 1 92 ? -4.594 -2.302 6.586 1.00 98.19 92 MET A CA 1
ATOM 684 C C . MET A 1 92 ? -3.204 -1.678 6.529 1.00 98.19 92 MET A C 1
ATOM 686 O O . MET A 1 92 ? -3.031 -0.564 6.032 1.00 98.19 92 MET A O 1
ATOM 690 N N . ASN A 1 93 ? -2.219 -2.387 7.063 1.00 98.06 93 ASN A N 1
ATOM 691 C CA . ASN A 1 93 ? -0.859 -1.895 7.214 1.00 98.06 93 ASN A CA 1
ATOM 692 C C . ASN A 1 93 ? 0.029 -2.427 6.089 1.00 98.06 93 ASN A C 1
ATOM 694 O O . ASN A 1 93 ? 0.021 -3.615 5.785 1.00 98.06 93 ASN A O 1
ATOM 698 N N . PHE A 1 94 ? 0.847 -1.551 5.520 1.00 97.88 94 PHE A N 1
ATOM 699 C CA . PHE A 1 94 ? 1.823 -1.843 4.479 1.00 97.88 94 PHE A CA 1
ATOM 700 C C . PHE A 1 94 ? 3.186 -1.280 4.886 1.00 97.88 94 PHE A C 1
ATOM 702 O O . PHE A 1 94 ? 3.290 -0.320 5.656 1.00 97.88 94 PHE A O 1
ATOM 709 N N . LYS A 1 95 ? 4.244 -1.814 4.279 1.00 95.31 95 LYS A N 1
ATOM 710 C CA . LYS A 1 95 ? 5.568 -1.186 4.276 1.00 95.31 95 LYS A CA 1
ATOM 711 C C . LYS A 1 95 ? 5.734 -0.364 3.012 1.00 95.31 95 LYS A C 1
ATOM 713 O O . LYS A 1 95 ? 5.688 -0.919 1.916 1.00 95.31 95 LYS A O 1
ATOM 718 N N . ILE A 1 96 ? 5.960 0.945 3.148 1.00 95.06 96 ILE A N 1
ATOM 719 C CA . ILE A 1 96 ? 6.098 1.833 1.980 1.00 95.06 96 ILE A CA 1
ATOM 720 C C . ILE A 1 96 ? 7.273 1.413 1.081 1.00 95.06 96 ILE A C 1
ATOM 722 O O . ILE A 1 96 ? 7.190 1.526 -0.136 1.00 95.06 96 ILE A O 1
ATOM 726 N N . GLU A 1 97 ? 8.333 0.840 1.657 1.00 92.44 97 GLU A N 1
ATOM 727 C CA . GLU A 1 97 ? 9.490 0.302 0.922 1.00 92.44 97 GLU A CA 1
ATOM 728 C C . GLU A 1 97 ? 9.161 -0.917 0.041 1.00 92.44 97 GLU A C 1
ATOM 730 O O . GLU A 1 97 ? 9.877 -1.197 -0.924 1.00 92.44 97 GLU A O 1
ATOM 735 N N . ASN A 1 98 ? 8.065 -1.623 0.341 1.00 92.75 98 ASN A N 1
ATOM 736 C CA . ASN A 1 98 ? 7.571 -2.744 -0.457 1.00 92.75 98 ASN A CA 1
ATOM 737 C C . ASN A 1 98 ? 6.649 -2.284 -1.594 1.00 92.75 98 ASN A C 1
ATOM 739 O O . ASN A 1 98 ? 6.348 -3.070 -2.491 1.00 92.75 98 ASN A O 1
ATOM 743 N N . LEU A 1 99 ? 6.248 -1.008 -1.614 1.00 92.50 99 LEU A N 1
ATOM 744 C CA . LEU A 1 99 ? 5.449 -0.410 -2.681 1.00 92.50 99 LEU A CA 1
ATOM 745 C C . LEU A 1 99 ? 6.337 -0.038 -3.883 1.00 92.50 99 LEU A C 1
ATOM 747 O O . LEU A 1 99 ? 6.478 1.128 -4.251 1.00 92.50 99 LEU A O 1
ATOM 751 N N . LYS A 1 100 ? 6.956 -1.055 -4.494 1.00 91.56 100 LYS A N 1
ATOM 752 C CA . LYS A 1 100 ? 7.839 -0.947 -5.670 1.00 91.56 100 LYS A CA 1
ATOM 753 C C . LYS A 1 100 ? 7.047 -1.014 -6.977 1.00 91.56 100 LYS A C 1
ATOM 755 O O . LYS A 1 100 ? 7.361 -1.796 -7.874 1.00 91.56 100 LYS A O 1
ATOM 760 N N . VAL A 1 101 ? 5.981 -0.225 -7.043 1.00 94.06 101 VAL A N 1
ATOM 761 C CA . VAL A 1 101 ? 5.097 -0.143 -8.208 1.00 94.06 101 VAL A CA 1
ATOM 762 C C . VAL A 1 101 ? 5.641 0.870 -9.209 1.00 94.06 101 VAL A C 1
ATOM 764 O O . VAL A 1 101 ? 6.235 1.873 -8.814 1.00 94.06 101 VAL A O 1
ATOM 767 N N . LEU A 1 102 ? 5.450 0.611 -10.501 1.00 94.88 102 LEU A N 1
ATOM 768 C CA . LEU A 1 102 ? 5.720 1.611 -11.532 1.00 94.88 102 LEU A CA 1
ATOM 769 C C . LEU A 1 102 ? 4.713 2.761 -11.443 1.00 94.88 102 LEU A C 1
ATOM 771 O O . LEU A 1 102 ? 3.582 2.573 -10.984 1.00 94.88 102 LEU A O 1
ATOM 775 N N . ASP A 1 103 ? 5.108 3.934 -11.931 1.00 93.62 103 ASP A N 1
ATOM 776 C CA . ASP A 1 103 ? 4.191 5.060 -12.089 1.00 93.62 103 ASP A CA 1
ATOM 777 C C . ASP A 1 103 ? 2.992 4.639 -12.951 1.00 93.62 103 ASP A C 1
ATOM 779 O O . ASP A 1 103 ? 3.138 4.010 -14.002 1.00 93.62 103 ASP A O 1
ATOM 783 N N . GLY A 1 104 ? 1.789 4.953 -12.481 1.00 95.75 104 GLY A N 1
ATOM 784 C CA . GLY A 1 104 ? 0.556 4.525 -13.122 1.00 95.75 104 GLY A CA 1
ATOM 785 C C . GLY A 1 104 ? -0.651 4.623 -12.204 1.00 95.75 104 GLY A C 1
ATOM 786 O O . GLY A 1 104 ? -0.535 4.846 -10.998 1.00 95.75 104 GLY A O 1
ATOM 787 N N . ASN A 1 105 ? -1.830 4.475 -12.799 1.00 97.94 105 ASN A N 1
ATOM 788 C CA . ASN A 1 105 ? -3.080 4.384 -12.058 1.00 97.94 105 ASN A CA 1
ATOM 789 C C . ASN A 1 105 ? -3.409 2.913 -11.811 1.00 97.94 105 ASN A C 1
ATOM 791 O O . ASN A 1 105 ? -3.222 2.079 -12.696 1.00 97.94 105 ASN A O 1
ATOM 795 N N . TYR A 1 106 ? -3.925 2.602 -10.627 1.00 98.38 106 TYR A N 1
ATOM 796 C CA . TYR A 1 106 ? -4.170 1.229 -10.200 1.00 98.38 106 TYR A CA 1
ATOM 797 C C . TYR A 1 106 ? -5.597 1.055 -9.699 1.00 98.38 106 TYR A C 1
ATOM 799 O O . TYR A 1 106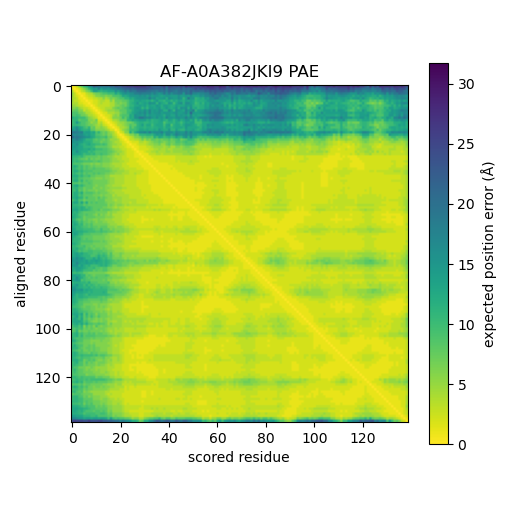 ? -6.110 1.910 -8.976 1.00 98.38 106 TYR A O 1
ATOM 807 N N . SER A 1 107 ? -6.213 -0.073 -10.047 1.00 98.19 107 SER A N 1
ATOM 808 C CA . SER A 1 107 ? -7.323 -0.625 -9.270 1.00 98.19 107 SER A CA 1
ATOM 809 C C . SER A 1 107 ? -6.743 -1.545 -8.207 1.00 98.19 107 SER A C 1
ATOM 811 O O . SER A 1 107 ? -5.974 -2.459 -8.513 1.00 98.19 107 SER A O 1
ATOM 813 N N . VAL A 1 108 ? -7.076 -1.264 -6.953 1.00 97.88 108 VAL A N 1
ATOM 814 C CA . VAL A 1 108 ? -6.499 -1.917 -5.783 1.00 97.88 108 VAL A CA 1
ATOM 815 C C . VAL A 1 108 ? -7.577 -2.689 -5.050 1.00 97.88 108 VAL A C 1
ATOM 817 O O . VAL A 1 108 ? -8.553 -2.105 -4.580 1.00 97.88 108 VAL A O 1
ATOM 820 N N . ALA A 1 109 ? -7.362 -3.993 -4.923 1.00 97.88 109 ALA A N 1
ATOM 821 C CA . ALA A 1 109 ? -8.153 -4.881 -4.087 1.00 97.88 109 ALA A CA 1
ATOM 822 C C . ALA A 1 109 ? -7.345 -5.253 -2.839 1.00 97.88 109 ALA A C 1
ATOM 824 O O . ALA A 1 109 ? -6.172 -5.614 -2.945 1.00 97.88 109 ALA A O 1
ATOM 825 N N . VAL A 1 110 ? -7.946 -5.169 -1.654 1.00 97.69 110 VAL A N 1
ATOM 826 C CA . VAL A 1 110 ? -7.295 -5.538 -0.390 1.00 97.69 110 VAL A CA 1
ATOM 827 C C . VAL A 1 110 ? -8.133 -6.588 0.317 1.00 97.69 110 VAL A C 1
ATOM 829 O O . VAL A 1 110 ? -9.340 -6.411 0.490 1.00 97.69 110 VAL A O 1
ATOM 832 N N . SER A 1 111 ? -7.470 -7.674 0.713 1.00 97.19 111 SER A N 1
ATOM 833 C CA . SER A 1 111 ? -8.063 -8.764 1.470 1.00 97.19 111 SER A CA 1
ATOM 834 C C . SER A 1 111 ? -7.609 -8.736 2.925 1.00 97.19 111 SER A C 1
ATOM 836 O O . SER A 1 111 ? -6.412 -8.655 3.224 1.00 97.19 111 SER A O 1
ATOM 838 N N . SER A 1 112 ? -8.561 -8.941 3.831 1.00 95.62 112 SER A N 1
ATOM 839 C CA . SER A 1 112 ? -8.337 -9.185 5.258 1.00 95.62 112 SER A CA 1
ATOM 840 C C . SER A 1 112 ? -7.426 -10.392 5.532 1.00 95.62 112 SER A C 1
ATOM 842 O O . SER A 1 112 ? -6.902 -10.542 6.635 1.00 95.62 112 SER A O 1
ATOM 844 N N . LYS A 1 113 ? -7.179 -11.245 4.526 1.00 96.00 113 LYS A N 1
ATOM 845 C CA . LYS A 1 113 ? -6.232 -12.371 4.578 1.00 96.00 113 LYS A CA 1
ATOM 846 C C . LYS A 1 113 ? -4.758 -11.972 4.447 1.00 96.00 113 LYS A C 1
ATOM 848 O O . LYS A 1 113 ? -3.910 -12.854 4.345 1.00 96.00 113 LYS A O 1
ATOM 853 N N . GLY A 1 114 ? -4.440 -10.679 4.481 1.00 95.88 114 GLY A N 1
ATOM 854 C CA . GLY A 1 114 ? -3.058 -10.200 4.558 1.00 95.88 114 GLY A CA 1
ATOM 855 C C . GLY A 1 114 ? -2.402 -9.954 3.200 1.00 95.88 114 GLY A C 1
ATOM 856 O O . GLY A 1 114 ? -1.177 -9.953 3.102 1.00 95.88 114 GLY A O 1
ATOM 857 N N . ILE A 1 115 ? -3.193 -9.759 2.144 1.00 96.62 115 ILE A N 1
ATOM 858 C CA . ILE A 1 115 ? -2.684 -9.520 0.792 1.00 96.62 115 ILE A CA 1
ATOM 859 C C . ILE A 1 115 ? -3.496 -8.446 0.080 1.00 96.62 115 ILE A C 1
ATOM 861 O O . ILE A 1 115 ? -4.703 -8.309 0.274 1.00 96.62 115 ILE A O 1
ATOM 865 N N . SER A 1 116 ? -2.814 -7.694 -0.770 1.00 97.75 116 SER A N 1
ATOM 866 C CA . SER A 1 116 ? -3.402 -6.724 -1.680 1.00 97.75 116 SER A CA 1
ATOM 867 C C . SER A 1 116 ? -2.966 -7.000 -3.114 1.00 97.75 116 SER A C 1
ATOM 869 O O . SER A 1 116 ? -1.886 -7.545 -3.351 1.00 97.75 116 SER A O 1
ATOM 871 N N . HIS A 1 117 ? -3.808 -6.604 -4.061 1.00 97.69 117 HIS A N 1
ATOM 872 C CA . HIS A 1 117 ? -3.578 -6.728 -5.488 1.00 97.69 117 HIS A CA 1
ATOM 873 C C . HIS A 1 117 ? -3.753 -5.363 -6.153 1.00 97.69 117 HIS A C 1
ATOM 875 O O . HIS A 1 117 ? -4.830 -4.773 -6.104 1.00 97.69 117 HIS A O 1
ATOM 881 N N . PHE A 1 118 ? -2.679 -4.866 -6.759 1.00 97.75 118 PHE A N 1
ATOM 882 C CA . PHE A 1 118 ? -2.624 -3.607 -7.488 1.00 97.75 118 PHE A CA 1
ATOM 883 C C . PHE A 1 118 ? -2.538 -3.931 -8.977 1.00 97.75 118 PHE A C 1
ATOM 885 O O . PHE A 1 118 ? -1.478 -4.321 -9.471 1.00 97.75 118 PHE A O 1
ATOM 892 N N . LYS A 1 119 ? -3.646 -3.746 -9.691 1.00 97.94 119 LYS A N 1
ATOM 893 C CA . LYS A 1 119 ? -3.725 -3.945 -11.139 1.00 97.94 119 LYS A CA 1
ATOM 894 C C . LYS A 1 119 ? -3.567 -2.607 -11.846 1.00 97.94 119 LYS A C 1
ATOM 896 O O . LYS A 1 119 ? -4.379 -1.705 -11.627 1.00 97.94 119 LYS A O 1
ATOM 901 N N . ASN A 1 120 ? -2.524 -2.464 -12.661 1.00 98.31 120 ASN A N 1
ATOM 902 C CA . ASN A 1 120 ? -2.322 -1.251 -13.446 1.00 98.31 120 ASN A CA 1
ATOM 903 C C . ASN A 1 120 ? -3.462 -1.098 -14.471 1.00 98.31 120 ASN A C 1
ATOM 905 O O . ASN A 1 120 ? -3.944 -2.082 -15.032 1.00 98.31 120 ASN A O 1
ATOM 909 N N . LYS A 1 121 ? -3.934 0.133 -14.674 1.00 97.81 121 LYS A N 1
ATOM 910 C CA . LYS A 1 121 ? -5.072 0.426 -15.559 1.00 97.81 121 LYS A CA 1
ATOM 911 C C . LYS A 1 121 ? -4.688 0.600 -17.028 1.00 97.81 121 LYS A C 1
ATOM 913 O O . LYS A 1 121 ? -5.557 0.470 -17.886 1.00 97.81 121 LYS A O 1
ATOM 918 N N . ASP A 1 122 ? -3.423 0.896 -17.302 1.00 94.56 122 ASP A N 1
ATOM 919 C CA . ASP A 1 122 ? -2.935 1.294 -18.623 1.00 94.56 122 ASP A CA 1
ATOM 920 C C . ASP A 1 122 ? -2.072 0.203 -19.280 1.00 94.56 122 ASP A C 1
ATOM 922 O O . ASP A 1 122 ? -2.023 0.100 -20.506 1.00 94.56 122 ASP A O 1
ATOM 926 N N . VAL A 1 123 ? -1.402 -0.629 -18.476 1.00 95.69 123 VAL A N 1
ATOM 927 C CA . VAL A 1 123 ? -0.545 -1.730 -18.942 1.00 95.69 123 VAL A CA 1
ATOM 928 C C . VAL A 1 123 ? -0.897 -3.049 -18.258 1.00 95.69 123 VAL A C 1
ATOM 930 O O . VAL A 1 123 ? -1.395 -3.061 -17.134 1.00 95.69 123 VAL A O 1
ATOM 933 N N . ASP A 1 124 ? -0.611 -4.165 -18.931 1.00 95.88 124 ASP A N 1
ATOM 934 C CA . ASP A 1 124 ? -0.811 -5.517 -18.394 1.00 95.88 124 ASP A CA 1
ATOM 935 C C . ASP A 1 124 ? 0.256 -5.839 -17.334 1.00 95.88 124 ASP A C 1
ATOM 937 O O . ASP A 1 124 ? 1.298 -6.435 -17.612 1.00 95.88 124 ASP A O 1
ATOM 941 N N . LEU A 1 125 ? 0.038 -5.313 -16.128 1.00 95.00 125 LEU A N 1
ATOM 942 C CA . LEU A 1 125 ? 0.964 -5.367 -15.004 1.00 95.00 125 LEU A CA 1
ATOM 943 C C . LEU A 1 125 ? 0.196 -5.446 -13.686 1.00 95.00 125 LEU A C 1
ATOM 945 O O . LEU A 1 125 ? -0.667 -4.614 -13.392 1.00 95.00 125 LEU A O 1
ATOM 949 N N . GLU A 1 126 ? 0.569 -6.421 -12.866 1.00 95.25 126 GLU A N 1
ATOM 950 C CA . GLU A 1 126 ? -0.081 -6.715 -11.593 1.00 95.25 126 GLU A CA 1
ATOM 951 C C . GLU A 1 126 ? 0.965 -6.855 -10.486 1.00 95.25 126 GLU A C 1
ATOM 953 O O . GLU A 1 126 ? 2.002 -7.497 -10.664 1.00 95.25 126 GLU A O 1
ATOM 958 N N . TYR A 1 127 ? 0.683 -6.256 -9.330 1.00 95.88 127 TYR A N 1
ATOM 959 C CA . TYR A 1 127 ? 1.499 -6.393 -8.128 1.00 95.88 127 TYR A CA 1
ATOM 960 C C . TYR A 1 127 ? 0.686 -7.008 -7.001 1.00 95.88 127 TYR A C 1
ATOM 962 O O . TYR A 1 127 ? -0.394 -6.525 -6.664 1.00 95.88 127 TYR A O 1
ATOM 970 N N . PHE A 1 128 ? 1.256 -8.026 -6.364 1.00 95.50 128 PHE A N 1
ATOM 971 C CA . PHE A 1 128 ? 0.732 -8.609 -5.137 1.00 95.50 128 PHE A CA 1
ATOM 972 C C . PHE A 1 128 ? 1.605 -8.158 -3.975 1.00 95.50 128 PHE A C 1
ATOM 974 O O . PHE A 1 128 ? 2.795 -8.471 -3.927 1.00 95.50 128 PHE A O 1
ATOM 981 N N . ILE A 1 129 ? 1.021 -7.395 -3.056 1.00 96.06 129 ILE A N 1
ATOM 982 C CA . ILE A 1 129 ? 1.747 -6.777 -1.947 1.00 96.06 129 ILE A CA 1
ATOM 983 C C . ILE A 1 129 ? 1.161 -7.307 -0.643 1.00 96.06 129 ILE A C 1
ATOM 985 O O . ILE A 1 129 ? -0.039 -7.177 -0.386 1.00 96.06 129 ILE A O 1
ATOM 989 N N . ALA A 1 130 ? 2.012 -7.930 0.168 1.00 95.94 130 ALA A N 1
ATOM 990 C CA . ALA A 1 130 ? 1.631 -8.424 1.482 1.00 95.94 130 ALA A CA 1
ATOM 991 C C . ALA A 1 130 ? 1.308 -7.263 2.430 1.00 95.94 130 ALA A C 1
ATOM 993 O O . ALA A 1 130 ? 1.961 -6.216 2.401 1.00 95.94 130 ALA A O 1
ATOM 994 N N . LEU A 1 131 ? 0.313 -7.483 3.282 1.00 97.75 131 LEU A N 1
ATOM 995 C CA . LEU A 1 131 ? 0.012 -6.610 4.406 1.00 97.75 131 LEU A CA 1
ATOM 996 C C . LEU A 1 131 ? 0.829 -7.039 5.625 1.00 97.75 131 LEU A C 1
ATOM 998 O O . LEU A 1 131 ? 1.193 -8.206 5.777 1.00 97.75 131 LEU A O 1
ATOM 1002 N N . GLU A 1 132 ? 1.065 -6.102 6.533 1.00 97.25 132 GLU A N 1
ATOM 1003 C CA . GLU A 1 132 ? 1.650 -6.409 7.832 1.00 97.25 132 GLU A CA 1
ATOM 1004 C C . GLU A 1 132 ? 0.646 -7.204 8.692 1.00 97.25 132 GLU A C 1
ATOM 1006 O O . GLU A 1 132 ? -0.567 -6.962 8.623 1.00 97.25 132 GLU A O 1
ATOM 1011 N N . PRO A 1 133 ? 1.126 -8.129 9.543 1.00 96.12 133 PRO A N 1
ATOM 1012 C CA . PRO A 1 133 ? 0.277 -9.053 10.303 1.00 96.12 133 PRO A CA 1
ATOM 1013 C C . PRO A 1 133 ? -0.591 -8.378 11.373 1.00 96.12 133 PRO A C 1
ATOM 1015 O O . PRO A 1 133 ? -1.523 -8.995 11.877 1.00 96.12 133 PRO A O 1
ATOM 1018 N N . ASP A 1 134 ? -0.296 -7.128 11.730 1.00 95.56 134 ASP A N 1
ATOM 1019 C CA . ASP A 1 134 ? -1.084 -6.319 12.664 1.00 95.56 134 ASP A CA 1
ATOM 1020 C C . ASP A 1 134 ? -2.206 -5.518 11.975 1.00 95.56 134 ASP A C 1
ATOM 1022 O O . ASP A 1 134 ? -2.774 -4.599 12.567 1.00 95.56 134 ASP A O 1
ATOM 1026 N N . SER A 1 135 ? -2.529 -5.858 10.724 1.00 97.12 135 SER A N 1
ATOM 1027 C CA . SER A 1 135 ? -3.724 -5.366 10.036 1.00 97.12 135 SER A CA 1
ATOM 1028 C C . SER A 1 135 ? -5.001 -5.933 10.672 1.00 97.12 135 SER A C 1
ATOM 1030 O O . SER A 1 135 ? -5.026 -7.068 11.145 1.00 97.12 135 SER A O 1
ATOM 1032 N N . SER A 1 136 ? -6.088 -5.160 10.667 1.00 96.75 136 SER A N 1
ATOM 1033 C CA . SER A 1 136 ? -7.386 -5.564 11.222 1.00 96.75 136 SER A CA 1
ATOM 1034 C C . SER A 1 136 ? -8.551 -5.075 10.365 1.00 96.75 136 SER A C 1
ATOM 1036 O O . SER A 1 136 ? -8.562 -3.933 9.908 1.00 96.75 136 SER A O 1
ATOM 1038 N N . TYR A 1 137 ? -9.541 -5.941 10.149 1.00 95.69 137 TYR A N 1
ATOM 1039 C CA . TYR A 1 137 ? -10.768 -5.633 9.415 1.00 95.69 137 TYR A CA 1
ATOM 1040 C C . TYR A 1 137 ? -11.978 -5.980 10.280 1.00 95.69 137 TYR A C 1
ATOM 1042 O O . TYR A 1 137 ? -12.116 -7.131 10.693 1.00 95.69 137 TYR A O 1
ATOM 1050 N N . ASN A 1 138 ? -12.852 -5.003 10.523 1.00 89.88 138 ASN A N 1
ATOM 1051 C CA . ASN A 1 138 ? -14.109 -5.184 11.240 1.00 89.88 138 ASN A CA 1
ATOM 1052 C C . ASN A 1 138 ? -15.269 -4.786 10.317 1.00 89.88 138 ASN A C 1
ATOM 1054 O O . ASN A 1 138 ? -15.406 -3.615 9.947 1.00 89.88 138 ASN A O 1
ATOM 1058 N N . ALA A 1 139 ? -16.072 -5.782 9.944 1.00 67.56 139 ALA A N 1
ATOM 1059 C CA . ALA A 1 139 ? -17.329 -5.598 9.225 1.00 67.56 139 ALA A CA 1
ATOM 1060 C C . ALA A 1 139 ? -18.454 -5.176 10.177 1.00 67.56 139 ALA A C 1
ATOM 1062 O O . ALA A 1 139 ? -18.475 -5.698 11.317 1.00 67.56 139 ALA A O 1
#

Solvent-accessible surface area (backbone atoms only — not comparable to full-atom values): 8266 Å² total; per-residue (Å²): 108,99,89,61,85,85,90,85,81,84,77,60,75,93,77,56,92,77,82,90,67,86,84,77,83,69,81,57,85,42,77,45,63,48,48,34,69,56,55,51,49,50,55,50,47,19,65,75,70,72,32,51,34,30,36,38,36,26,82,16,60,40,25,34,42,32,31,23,39,91,89,42,95,83,49,70,73,51,76,44,80,58,47,75,36,85,63,37,36,34,38,47,32,34,51,50,87,71,65,80,68,75,90,49,39,27,46,34,37,34,23,87,87,40,41,30,39,39,35,40,74,88,52,102,47,75,45,78,44,67,38,44,89,86,40,48,75,43,123